Protein AF-A0A954F1C3-F1 (afdb_monomer_lite)

Sequence (69 aa):
MILVEMTDGRCRSCGGQLQIVGADDVSLDVECLNEKCADGYTVETDSFADGGIHYWRLIMAELENGAEE

Secondary structure (DSSP, 8-state):
-EEPPTTT---TTTS--EEEEEE-SSEEEEEES-TTT--EEEEETTSSTTTTSHHHHHHHHHHHHTT--

pLDDT: mean 89.44, std 11.3, range [39.66, 97.69]

Structure (mmCIF, N/CA/C/O backbone):
data_AF-A0A954F1C3-F1
#
_entry.id   AF-A0A954F1C3-F1
#
loop_
_atom_site.group_PDB
_atom_site.id
_atom_site.type_symbol
_atom_site.label_atom_id
_atom_site.label_alt_id
_atom_site.label_comp_id
_atom_site.label_asym_id
_atom_site.label_entity_id
_atom_site.label_seq_id
_atom_site.pdbx_PDB_ins_code
_atom_site.Cartn_x
_atom_site.Cartn_y
_atom_site.Cartn_z
_atom_site.occupancy
_atom_site.B_iso_or_equiv
_atom_site.auth_seq_id
_atom_site.auth_comp_id
_atom_site.auth_asym_id
_atom_site.auth_atom_id
_atom_site.pdbx_PDB_model_num
ATOM 1 N N . MET A 1 1 ? -0.757 8.287 -6.294 1.00 77.25 1 MET A N 1
ATOM 2 C CA . MET A 1 1 ? -1.334 7.647 -5.086 1.00 77.25 1 MET A CA 1
ATOM 3 C C . MET A 1 1 ? -2.217 6.502 -5.540 1.00 77.25 1 MET A C 1
ATOM 5 O O . MET A 1 1 ? -3.215 6.755 -6.210 1.00 77.25 1 MET A O 1
ATOM 9 N N . ILE A 1 2 ? -1.864 5.265 -5.187 1.00 92.88 2 ILE A N 1
ATOM 10 C CA . ILE A 1 2 ? -2.505 4.051 -5.715 1.00 92.88 2 ILE A CA 1
ATOM 11 C C . ILE A 1 2 ? -3.192 3.299 -4.575 1.00 92.88 2 ILE A C 1
ATOM 13 O O . ILE A 1 2 ? -2.553 2.929 -3.594 1.00 92.88 2 ILE A O 1
ATOM 17 N N . LEU A 1 3 ? -4.504 3.089 -4.691 1.00 95.31 3 LEU A N 1
ATOM 18 C CA . LEU A 1 3 ? -5.294 2.345 -3.709 1.00 95.31 3 LEU A CA 1
ATOM 19 C C . LEU A 1 3 ? -5.383 0.876 -4.111 1.00 95.31 3 LEU A C 1
ATOM 21 O O . LEU A 1 3 ? -5.623 0.573 -5.276 1.00 95.31 3 LEU A O 1
ATOM 25 N N . VAL A 1 4 ? -5.229 -0.020 -3.138 1.00 94.00 4 VAL A N 1
ATOM 26 C CA . VAL A 1 4 ? -5.439 -1.457 -3.350 1.00 94.00 4 VAL A CA 1
ATOM 27 C C . VAL A 1 4 ? -6.933 -1.751 -3.293 1.00 94.00 4 VAL A C 1
ATOM 29 O O . VAL A 1 4 ? -7.586 -1.421 -2.304 1.00 94.00 4 VAL A O 1
ATOM 32 N N . GLU A 1 5 ? -7.498 -2.383 -4.313 1.00 94.62 5 GLU A N 1
ATOM 33 C CA . GLU A 1 5 ? -8.903 -2.783 -4.276 1.00 94.62 5 GLU A CA 1
ATOM 34 C C . GLU A 1 5 ? -9.164 -3.714 -3.087 1.00 94.62 5 GLU A C 1
ATOM 36 O O . GLU A 1 5 ? -8.424 -4.664 -2.826 1.00 94.62 5 GLU A O 1
ATOM 41 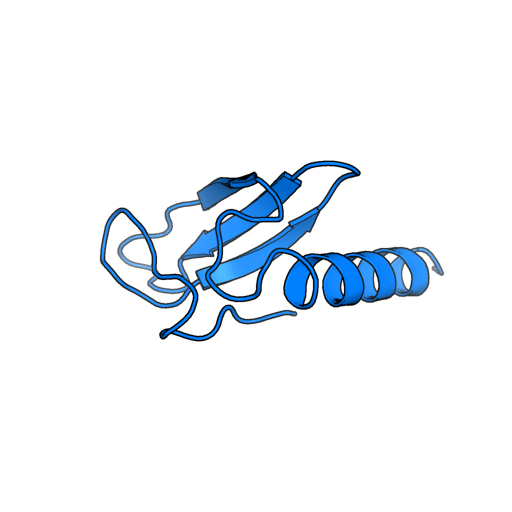N N . MET A 1 6 ? -10.260 -3.476 -2.362 1.00 94.00 6 MET A N 1
ATOM 42 C CA . MET A 1 6 ? -10.591 -4.233 -1.143 1.00 94.00 6 MET A CA 1
ATOM 43 C C . MET A 1 6 ? -10.870 -5.723 -1.404 1.00 94.00 6 MET A C 1
ATOM 45 O O . MET A 1 6 ? -11.018 -6.501 -0.453 1.00 94.00 6 MET A O 1
ATOM 49 N N . THR A 1 7 ? -11.029 -6.116 -2.668 1.00 94.12 7 THR A N 1
ATOM 50 C CA . THR A 1 7 ? -11.118 -7.512 -3.117 1.00 94.12 7 THR A CA 1
ATOM 51 C C . THR A 1 7 ? -9.754 -8.155 -3.321 1.00 94.12 7 THR A C 1
ATOM 53 O O . THR A 1 7 ? -9.646 -9.368 -3.164 1.00 94.12 7 THR A O 1
ATOM 56 N N . ASP A 1 8 ? -8.733 -7.355 -3.618 1.00 93.56 8 ASP A N 1
ATOM 57 C CA . ASP A 1 8 ? -7.399 -7.825 -3.978 1.00 93.56 8 ASP A CA 1
ATOM 58 C C . ASP A 1 8 ? -6.488 -7.890 -2.758 1.00 93.56 8 ASP A C 1
ATOM 60 O O . ASP A 1 8 ? -5.656 -8.790 -2.645 1.00 93.56 8 ASP A O 1
ATOM 64 N N . GLY A 1 9 ? -6.669 -6.951 -1.825 1.00 92.88 9 GLY A N 1
ATOM 65 C CA . GLY A 1 9 ? -5.877 -6.859 -0.611 1.00 92.88 9 GLY A CA 1
ATOM 66 C C . GLY A 1 9 ? -6.541 -6.018 0.468 1.00 92.88 9 GLY A C 1
ATOM 67 O O . GLY A 1 9 ? -7.301 -5.089 0.205 1.00 92.88 9 GLY A O 1
ATOM 68 N N . ARG A 1 10 ? -6.244 -6.353 1.723 1.00 95.88 10 ARG A N 1
ATOM 69 C CA . ARG A 1 10 ? -6.680 -5.600 2.904 1.00 95.88 10 ARG A CA 1
ATOM 70 C C . ARG A 1 10 ? -5.562 -5.559 3.923 1.00 95.88 10 ARG A C 1
ATOM 72 O O . ARG A 1 10 ? -4.722 -6.457 3.963 1.00 95.88 10 ARG A O 1
ATOM 79 N N . CYS A 1 11 ? -5.588 -4.548 4.785 1.00 97.12 11 CYS A N 1
ATOM 80 C CA . CYS A 1 11 ? -4.644 -4.453 5.885 1.00 97.12 11 CYS A CA 1
ATOM 81 C C . CYS A 1 11 ? -4.683 -5.732 6.726 1.00 97.12 11 CYS A C 1
ATOM 83 O O . CYS A 1 11 ? -5.737 -6.107 7.241 1.00 97.12 11 CYS A O 1
ATOM 85 N N . ARG A 1 12 ? -3.529 -6.376 6.910 1.00 95.75 12 ARG A N 1
ATOM 86 C CA . ARG A 1 12 ? -3.424 -7.612 7.702 1.00 95.75 12 ARG A CA 1
ATOM 87 C C . ARG A 1 12 ? -3.797 -7.419 9.176 1.00 95.75 12 ARG A C 1
ATOM 89 O O . ARG A 1 12 ? -4.223 -8.366 9.827 1.00 95.75 12 ARG A O 1
ATOM 96 N N . SER A 1 13 ? -3.658 -6.194 9.684 1.00 96.81 13 SER A N 1
ATOM 97 C CA . SER A 1 13 ? -3.838 -5.864 11.100 1.00 96.81 13 SER A CA 1
ATOM 98 C C . SER A 1 13 ? -5.278 -5.482 11.450 1.00 96.81 13 SER A C 1
ATOM 100 O O . SER A 1 13 ? -5.766 -5.851 12.515 1.00 96.81 13 SER A O 1
ATOM 102 N N . CYS A 1 14 ? -5.988 -4.772 10.565 1.00 97.00 14 CYS A N 1
ATOM 103 C CA . CYS A 1 14 ? -7.357 -4.307 10.840 1.00 97.00 14 CYS A CA 1
ATOM 104 C C . CYS A 1 14 ? -8.386 -4.608 9.739 1.00 97.00 14 CYS A C 1
ATOM 106 O O . CYS A 1 14 ? -9.558 -4.267 9.893 1.00 97.00 14 CYS A O 1
ATOM 108 N N . GLY A 1 15 ? -7.973 -5.205 8.619 1.00 96.69 15 GLY A N 1
ATOM 109 C CA . GLY A 1 15 ? -8.830 -5.440 7.454 1.00 96.69 15 GLY A CA 1
ATOM 110 C C . GLY A 1 15 ? -9.220 -4.173 6.684 1.00 96.69 15 GLY A C 1
ATOM 111 O O . GLY A 1 15 ? -10.104 -4.242 5.833 1.00 96.69 15 GLY A O 1
ATOM 112 N N . GLY A 1 16 ? -8.611 -3.026 7.001 1.00 96.62 16 GLY A N 1
ATOM 113 C CA . GLY A 1 16 ? -8.881 -1.732 6.375 1.00 96.62 16 GLY A CA 1
ATOM 114 C C . GLY A 1 16 ? -8.221 -1.537 5.009 1.00 96.62 16 GLY A C 1
ATOM 115 O O . GLY A 1 16 ? -7.435 -2.367 4.550 1.00 96.62 16 GLY A O 1
ATOM 116 N N . GLN A 1 17 ? -8.542 -0.399 4.393 1.00 97.44 17 GLN A N 1
ATOM 117 C CA . GLN A 1 17 ? -8.020 0.043 3.101 1.00 97.44 17 GLN A CA 1
ATOM 118 C C . GLN A 1 17 ? -6.496 0.217 3.142 1.00 97.44 17 GLN A C 1
ATOM 120 O O . GLN A 1 17 ? -5.964 0.815 4.084 1.00 97.44 17 GLN A O 1
ATOM 125 N N . LEU A 1 18 ? -5.820 -0.286 2.109 1.00 97.12 18 LEU A N 1
ATOM 126 C CA . LEU A 1 18 ? -4.389 -0.090 1.881 1.00 97.12 18 LEU A CA 1
ATOM 127 C C . LEU A 1 18 ? -4.155 0.914 0.749 1.00 97.12 18 LEU A C 1
ATOM 129 O O . LEU A 1 18 ? -4.934 0.978 -0.208 1.00 97.12 18 LEU A O 1
ATOM 133 N N . GLN A 1 19 ? -3.063 1.660 0.862 1.00 96.06 19 GLN A N 1
ATOM 134 C CA . GLN A 1 19 ? -2.470 2.444 -0.216 1.00 96.06 19 GLN A CA 1
ATOM 135 C C . GLN A 1 19 ? -1.058 1.933 -0.502 1.00 96.06 19 GLN A C 1
ATOM 137 O O . GLN A 1 19 ? -0.364 1.521 0.425 1.00 96.06 19 GLN A O 1
ATOM 142 N N . ILE A 1 20 ? -0.640 1.976 -1.764 1.00 95.38 20 ILE A N 1
ATOM 143 C CA . ILE A 1 20 ? 0.747 1.736 -2.162 1.00 95.38 20 ILE A CA 1
ATOM 144 C C . ILE A 1 20 ? 1.482 3.072 -2.108 1.00 95.38 20 ILE A C 1
ATOM 146 O O . ILE A 1 20 ? 1.033 4.053 -2.709 1.00 95.38 20 ILE A O 1
ATOM 150 N N . VAL A 1 21 ? 2.593 3.095 -1.377 1.00 95.19 21 VAL A N 1
ATOM 151 C CA . VAL A 1 21 ? 3.421 4.290 -1.152 1.00 95.19 21 VAL A CA 1
ATOM 152 C C . VAL A 1 21 ? 4.805 4.189 -1.786 1.00 95.19 21 VAL A C 1
ATOM 154 O O . VAL A 1 21 ? 5.475 5.205 -1.942 1.00 95.19 21 VAL A O 1
ATOM 157 N N . GLY A 1 22 ? 5.222 2.986 -2.179 1.00 93.00 22 GLY A N 1
ATOM 158 C CA . GLY A 1 22 ? 6.521 2.730 -2.786 1.00 93.00 22 GLY A CA 1
ATOM 159 C C . GLY A 1 22 ? 6.579 1.362 -3.454 1.00 93.00 22 GLY A C 1
ATOM 160 O O . GLY A 1 22 ? 5.682 0.531 -3.284 1.00 93.00 22 GLY A O 1
ATOM 161 N N . ALA A 1 23 ? 7.624 1.154 -4.245 1.00 93.44 23 ALA A N 1
ATOM 162 C CA . ALA A 1 23 ? 7.946 -0.127 -4.853 1.00 93.44 23 ALA A CA 1
ATOM 163 C C . ALA A 1 23 ? 9.429 -0.202 -5.209 1.00 93.44 23 ALA A C 1
ATOM 165 O O . ALA A 1 23 ? 10.072 0.824 -5.449 1.00 93.44 23 ALA A O 1
ATOM 166 N N . ASP A 1 24 ? 9.927 -1.428 -5.310 1.00 90.50 24 ASP A N 1
ATOM 167 C CA . ASP A 1 24 ? 11.205 -1.752 -5.936 1.00 90.50 24 ASP A CA 1
ATOM 168 C C . ASP A 1 24 ? 11.013 -2.816 -7.032 1.00 90.50 24 ASP A C 1
ATOM 170 O O . ASP A 1 24 ? 9.911 -3.011 -7.550 1.00 90.50 24 ASP A O 1
ATOM 174 N N . ASP A 1 25 ? 12.090 -3.475 -7.454 1.00 87.75 25 ASP A N 1
ATOM 175 C CA . ASP A 1 25 ? 12.061 -4.469 -8.524 1.00 87.75 25 ASP A CA 1
ATOM 176 C C . ASP A 1 25 ? 11.306 -5.759 -8.163 1.00 87.75 25 ASP A C 1
ATOM 178 O O . ASP A 1 25 ? 10.934 -6.508 -9.070 1.00 87.75 25 ASP A O 1
ATOM 182 N N . VAL A 1 26 ? 11.048 -6.018 -6.876 1.00 90.81 26 VAL A N 1
ATOM 183 C CA . VAL A 1 26 ? 10.448 -7.277 -6.398 1.00 90.81 26 VAL A CA 1
ATOM 184 C C . VAL A 1 26 ? 9.324 -7.098 -5.372 1.00 90.81 26 VAL A C 1
ATOM 186 O O . VAL A 1 26 ? 8.605 -8.059 -5.082 1.00 90.81 26 VAL A O 1
ATOM 189 N N . SER A 1 27 ? 9.121 -5.893 -4.844 1.00 94.06 27 SER A N 1
ATOM 190 C CA . SER A 1 27 ? 8.222 -5.627 -3.725 1.00 94.06 27 SER A CA 1
ATOM 191 C C . SER A 1 27 ? 7.448 -4.309 -3.837 1.00 94.06 27 SER A C 1
ATOM 193 O O . SER A 1 27 ? 7.727 -3.444 -4.670 1.00 94.06 27 SER A O 1
ATOM 195 N N . LEU A 1 28 ? 6.414 -4.198 -3.001 1.00 94.75 28 LEU A N 1
ATOM 196 C CA . LEU A 1 28 ? 5.538 -3.041 -2.849 1.00 94.75 28 LEU A CA 1
ATOM 197 C C . LEU A 1 28 ? 5.494 -2.633 -1.376 1.00 94.75 28 LEU A C 1
ATOM 199 O O . LEU A 1 28 ? 5.256 -3.474 -0.506 1.00 94.75 28 LEU A O 1
ATOM 203 N N . ASP A 1 29 ? 5.632 -1.341 -1.103 1.00 96.12 29 ASP A N 1
ATOM 204 C CA . ASP A 1 29 ? 5.413 -0.775 0.224 1.00 96.12 29 ASP A CA 1
ATOM 205 C C . ASP A 1 29 ? 3.974 -0.283 0.341 1.00 96.12 29 ASP A C 1
ATOM 207 O O . ASP A 1 29 ? 3.504 0.522 -0.473 1.00 96.12 29 ASP A O 1
ATOM 211 N N . VAL A 1 30 ? 3.269 -0.759 1.369 1.00 96.62 30 VAL A N 1
ATOM 212 C CA . VAL A 1 30 ? 1.877 -0.386 1.619 1.00 96.62 30 VAL A CA 1
ATOM 213 C C . VAL A 1 30 ? 1.661 0.189 3.005 1.00 96.62 30 VAL A C 1
ATOM 215 O O . VAL A 1 30 ? 2.285 -0.226 3.979 1.00 96.62 30 VAL A O 1
ATOM 218 N N . GLU A 1 31 ? 0.698 1.100 3.097 1.00 97.56 31 GLU A N 1
ATOM 219 C CA . GLU A 1 31 ? 0.242 1.701 4.347 1.00 97.56 31 GLU A CA 1
ATOM 220 C C . GLU A 1 31 ? -1.271 1.556 4.501 1.00 97.56 31 GLU A C 1
ATOM 222 O O . GLU A 1 31 ? -2.041 1.675 3.544 1.00 97.56 31 GLU A O 1
ATOM 227 N N . CYS A 1 32 ? -1.724 1.316 5.730 1.00 97.69 32 CYS A N 1
ATOM 228 C CA . CYS A 1 32 ? -3.141 1.313 6.046 1.00 97.69 32 CYS A CA 1
ATOM 229 C C . CYS A 1 32 ? -3.662 2.734 6.272 1.00 97.69 32 CYS A C 1
ATOM 231 O O . CYS A 1 32 ? -3.229 3.427 7.189 1.00 97.69 32 CYS A O 1
ATOM 233 N N . LEU A 1 33 ? -4.696 3.112 5.517 1.00 96.31 33 LEU A N 1
ATOM 234 C CA . LEU A 1 33 ? -5.351 4.422 5.627 1.00 96.31 33 LEU A CA 1
ATOM 235 C C . LEU A 1 33 ? -6.176 4.611 6.906 1.00 96.31 33 LEU A C 1
ATOM 237 O O . LEU A 1 33 ? -6.652 5.707 7.193 1.00 96.31 33 LEU A O 1
ATOM 241 N N . ASN A 1 34 ? -6.397 3.547 7.676 1.00 96.12 34 ASN A N 1
ATOM 242 C CA . ASN A 1 34 ? -7.042 3.671 8.972 1.00 96.12 34 ASN A CA 1
ATOM 243 C C . ASN A 1 34 ? -6.042 4.250 9.979 1.00 96.12 34 ASN A C 1
ATOM 245 O O . ASN A 1 34 ? -5.202 3.511 10.485 1.00 96.12 34 ASN A O 1
ATOM 249 N N . GLU A 1 35 ? -6.184 5.530 10.329 1.00 93.44 35 GLU A N 1
ATOM 250 C CA . GLU A 1 35 ? -5.301 6.246 11.269 1.00 93.44 35 GLU A CA 1
ATOM 251 C C . GLU A 1 35 ? -5.177 5.574 12.648 1.00 93.44 35 GLU A C 1
ATOM 253 O O . GLU A 1 35 ? -4.178 5.747 13.339 1.00 93.44 35 GLU A O 1
ATOM 258 N N . LYS A 1 36 ? -6.174 4.780 13.069 1.00 95.88 36 LYS A N 1
ATOM 259 C CA . LYS A 1 36 ? -6.094 4.010 14.325 1.00 95.88 36 LYS A CA 1
ATOM 260 C C . LYS A 1 36 ? -5.220 2.762 14.207 1.00 95.88 36 LYS A C 1
ATOM 262 O O . LYS A 1 36 ? -4.783 2.241 15.228 1.00 95.88 36 LYS A O 1
ATOM 267 N N . CYS A 1 37 ? -5.047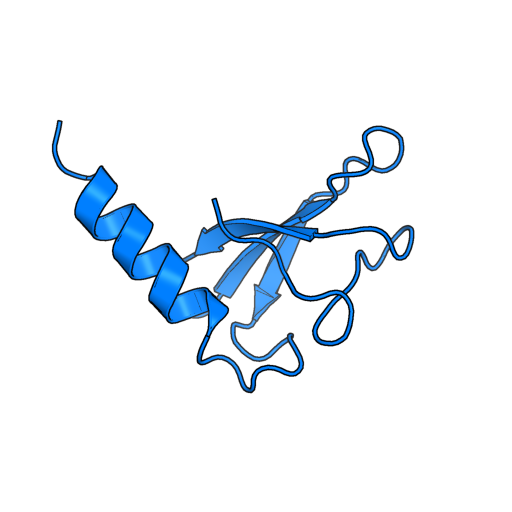 2.249 12.991 1.00 96.81 37 CYS A N 1
ATOM 268 C CA . CYS A 1 37 ? -4.160 1.133 12.691 1.00 96.81 37 CYS A CA 1
ATOM 269 C C . CYS A 1 37 ? -2.765 1.649 12.337 1.00 96.81 37 CYS A C 1
ATOM 271 O O . CYS A 1 37 ? -1.804 1.196 12.94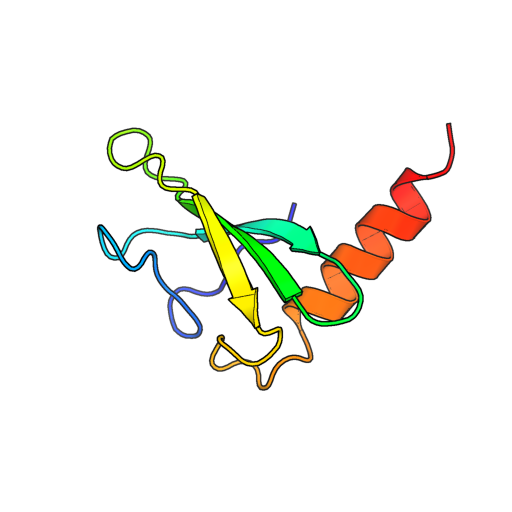6 1.00 96.81 37 CYS A O 1
ATOM 273 N N . ALA A 1 38 ? -2.684 2.573 11.369 1.00 92.94 38 ALA A N 1
ATOM 274 C CA . ALA A 1 38 ? -1.459 3.198 10.859 1.00 92.94 38 ALA A CA 1
ATOM 275 C C . ALA A 1 38 ? -0.312 2.202 10.586 1.0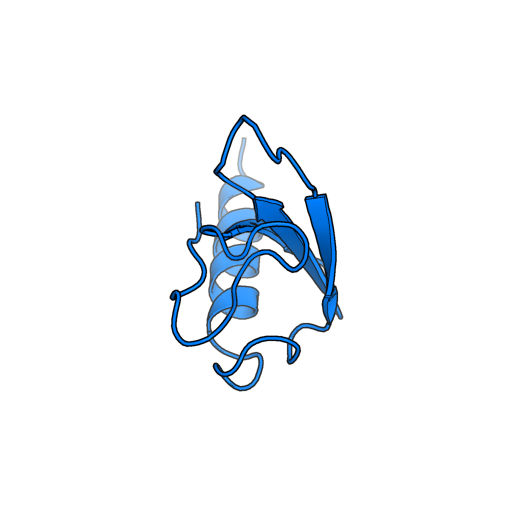0 92.94 38 ALA A C 1
ATOM 277 O O . ALA A 1 38 ? 0.860 2.532 10.733 1.00 92.94 38 ALA A O 1
ATOM 278 N N . ASP A 1 39 ? -0.659 0.960 10.235 1.00 96.56 39 ASP A N 1
ATOM 279 C CA . ASP A 1 39 ? 0.310 -0.104 9.987 1.00 96.56 39 ASP A CA 1
ATOM 280 C C . ASP A 1 39 ? 0.859 0.029 8.566 1.00 96.56 39 ASP A C 1
ATOM 282 O O . ASP A 1 39 ? 0.095 0.303 7.635 1.00 96.56 39 ASP A O 1
ATOM 286 N N . GLY A 1 40 ? 2.161 -0.185 8.414 1.00 96.62 40 GLY A N 1
ATOM 287 C CA . GLY A 1 40 ? 2.875 -0.096 7.146 1.00 96.62 40 GLY A CA 1
ATOM 288 C C . GLY A 1 40 ? 3.834 -1.268 6.997 1.00 96.62 40 GLY A C 1
ATOM 289 O O . GLY A 1 40 ? 4.484 -1.674 7.964 1.00 96.62 40 GLY A O 1
ATOM 290 N N . TYR A 1 41 ? 3.874 -1.871 5.813 1.00 97.12 41 TYR A N 1
ATOM 291 C CA . TYR A 1 41 ? 4.691 -3.054 5.566 1.00 97.12 41 TYR A CA 1
ATOM 292 C C . TYR A 1 41 ? 4.956 -3.282 4.081 1.00 97.12 41 TYR A C 1
ATOM 294 O O . TYR A 1 41 ? 4.189 -2.860 3.221 1.00 97.12 41 TYR A O 1
ATOM 302 N N . THR A 1 42 ? 6.027 -4.020 3.811 1.00 96.69 42 THR A N 1
ATOM 303 C CA . THR A 1 42 ? 6.412 -4.461 2.472 1.00 96.69 42 THR A CA 1
ATOM 304 C C . THR A 1 42 ? 5.756 -5.804 2.144 1.00 96.69 42 THR A C 1
ATOM 306 O O . THR A 1 42 ? 5.656 -6.686 3.008 1.00 96.69 42 THR A O 1
ATOM 309 N N . VAL A 1 43 ? 5.303 -5.961 0.904 1.00 94.50 43 VAL A N 1
ATOM 310 C CA . VAL A 1 43 ? 4.731 -7.198 0.355 1.00 94.50 43 VAL A CA 1
ATOM 311 C C . VAL A 1 43 ? 5.377 -7.540 -0.985 1.00 94.50 43 VAL A C 1
ATOM 313 O O . VAL A 1 43 ? 5.888 -6.656 -1.669 1.00 94.50 43 VAL A O 1
ATOM 316 N N . GLU A 1 44 ? 5.354 -8.814 -1.373 1.00 93.44 44 GLU A N 1
ATOM 317 C CA . GLU A 1 44 ? 5.761 -9.214 -2.725 1.00 93.44 44 GLU A CA 1
ATOM 318 C C . GLU A 1 44 ? 4.784 -8.629 -3.754 1.00 93.44 44 GLU A C 1
ATOM 320 O O . GLU A 1 44 ? 3.606 -8.410 -3.454 1.00 93.44 44 GLU A O 1
ATOM 325 N N . THR A 1 45 ? 5.256 -8.371 -4.975 1.00 90.31 45 THR A N 1
ATOM 326 C C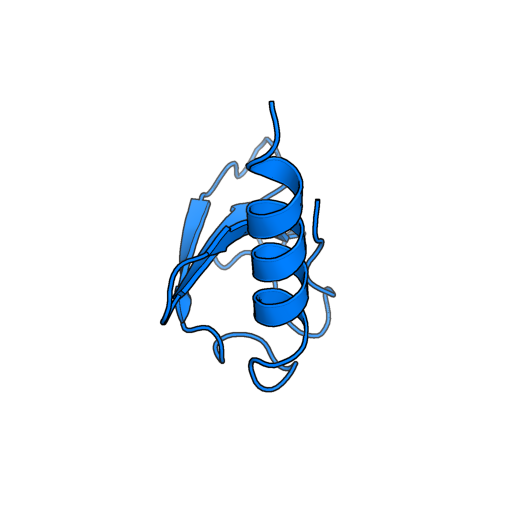A . THR A 1 45 ? 4.418 -7.770 -6.031 1.00 90.31 45 THR A CA 1
ATOM 327 C C . THR A 1 45 ? 3.155 -8.575 -6.335 1.00 90.31 45 THR A C 1
ATOM 329 O O . THR A 1 45 ? 2.130 -7.979 -6.644 1.00 90.31 45 THR A O 1
ATOM 332 N N . ASP A 1 46 ? 3.193 -9.898 -6.182 1.00 89.38 46 ASP A N 1
ATOM 333 C CA . ASP A 1 46 ? 2.087 -10.837 -6.398 1.00 89.38 46 ASP A CA 1
ATOM 334 C C . ASP A 1 46 ? 1.274 -11.158 -5.127 1.00 89.38 46 ASP A C 1
ATOM 336 O O . ASP A 1 46 ? 0.400 -12.026 -5.147 1.00 89.38 46 ASP A O 1
ATOM 340 N N . SER A 1 47 ? 1.513 -10.445 -4.020 1.00 91.44 47 SER A N 1
ATOM 341 C CA . SER A 1 47 ? 0.773 -10.640 -2.762 1.00 91.44 47 SER A CA 1
ATOM 342 C C . SER A 1 47 ? -0.695 -10.203 -2.833 1.00 91.44 47 SER A C 1
ATOM 344 O O . SER A 1 47 ? -1.479 -10.541 -1.941 1.00 91.44 47 SER A O 1
ATOM 346 N N . PHE A 1 48 ? -1.081 -9.449 -3.864 1.00 89.12 48 PHE A N 1
ATOM 347 C CA . PHE A 1 48 ? -2.461 -9.041 -4.112 1.00 89.12 48 PHE A CA 1
ATOM 348 C C . PHE A 1 48 ? -3.117 -9.935 -5.167 1.00 89.12 48 PHE A C 1
ATOM 350 O O . PHE A 1 48 ? -2.465 -10.467 -6.064 1.00 89.12 48 PHE A O 1
ATOM 357 N N . ALA A 1 49 ? -4.442 -10.090 -5.093 1.00 83.50 49 ALA A N 1
ATOM 358 C CA . ALA A 1 49 ? -5.190 -10.918 -6.045 1.00 83.50 49 ALA A CA 1
ATOM 359 C C . ALA A 1 49 ? -5.315 -10.302 -7.462 1.00 83.50 49 ALA A C 1
ATOM 361 O O . ALA A 1 49 ? -6.190 -10.702 -8.229 1.00 83.50 49 ALA A O 1
ATOM 362 N N . ASP A 1 50 ? -4.437 -9.360 -7.823 1.00 79.44 50 ASP A N 1
ATOM 363 C CA . ASP A 1 50 ? -4.310 -8.767 -9.159 1.00 79.44 50 ASP A CA 1
ATOM 364 C C . ASP A 1 50 ? -3.304 -9.523 -10.052 1.00 79.44 50 ASP A C 1
ATOM 366 O O . ASP A 1 50 ? -3.130 -9.185 -11.226 1.00 79.44 50 ASP A O 1
ATOM 370 N N . GLY A 1 51 ? -2.629 -10.538 -9.500 1.00 75.19 51 GLY A N 1
ATOM 371 C CA . GLY A 1 51 ? -1.591 -11.302 -10.191 1.00 75.19 51 GLY A CA 1
ATOM 372 C C . GLY A 1 51 ? -0.269 -10.547 -10.353 1.00 75.19 51 GLY A C 1
ATOM 373 O O . GLY A 1 51 ? 0.522 -10.917 -11.220 1.00 75.19 51 GLY A O 1
ATOM 374 N N . GLY A 1 52 ? -0.043 -9.489 -9.566 1.00 71.81 52 GLY A N 1
ATOM 375 C CA . GLY A 1 52 ? 1.200 -8.715 -9.521 1.00 71.81 52 GLY A CA 1
ATOM 376 C C . GLY A 1 52 ? 1.465 -7.823 -10.729 1.00 71.81 52 GLY A C 1
ATOM 377 O O . GLY A 1 52 ? 2.612 -7.505 -11.040 1.00 71.81 52 GLY A O 1
ATOM 378 N N . ILE A 1 53 ? 0.415 -7.423 -11.450 1.00 77.62 53 ILE A N 1
ATOM 379 C CA . ILE A 1 53 ? 0.547 -6.681 -12.713 1.00 77.62 53 ILE A CA 1
ATOM 380 C C . ILE A 1 53 ? 0.005 -5.259 -12.599 1.00 77.62 53 ILE A C 1
ATOM 382 O O . ILE A 1 53 ? 0.513 -4.365 -13.281 1.00 77.62 53 ILE A O 1
ATOM 386 N N . HIS A 1 54 ? -1.028 -5.029 -11.792 1.00 87.56 54 HIS A N 1
ATOM 387 C CA . HIS A 1 54 ? -1.732 -3.756 -11.791 1.00 87.56 54 HIS A CA 1
ATOM 388 C C . HIS A 1 54 ? -0.984 -2.728 -10.949 1.00 87.56 54 HIS A C 1
ATOM 390 O O . HIS A 1 54 ? -0.578 -1.683 -11.460 1.00 87.56 54 HIS A O 1
ATOM 396 N N . TYR A 1 55 ? -0.742 -3.043 -9.678 1.00 91.31 55 TYR A N 1
ATOM 397 C CA . TYR A 1 55 ? -0.246 -2.045 -8.735 1.00 91.31 55 TYR A CA 1
ATOM 398 C C . TYR A 1 55 ? 1.223 -1.682 -8.961 1.00 91.31 55 TYR A C 1
ATOM 400 O O . TYR A 1 55 ? 1.545 -0.497 -9.021 1.00 91.31 55 TYR A O 1
ATOM 408 N N . TRP A 1 56 ? 2.094 -2.676 -9.177 1.00 90.50 56 TRP A N 1
ATOM 409 C CA . TRP A 1 56 ? 3.523 -2.453 -9.434 1.00 90.50 56 TRP A CA 1
ATOM 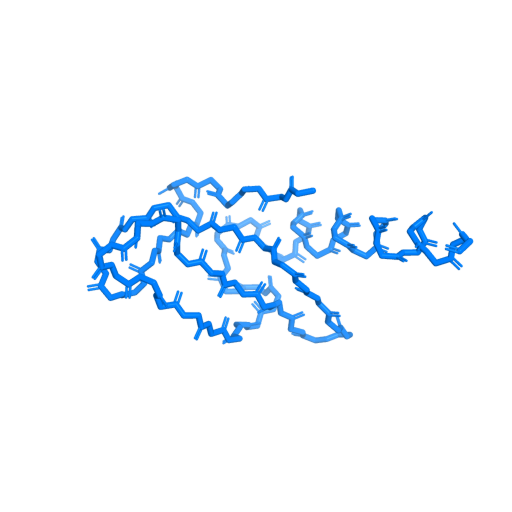410 C C . TRP A 1 56 ? 3.762 -1.574 -10.670 1.00 90.50 56 TRP A C 1
ATOM 412 O O . TRP A 1 56 ? 4.532 -0.619 -10.626 1.00 90.50 56 TRP A O 1
ATOM 422 N N . ARG A 1 57 ? 3.048 -1.831 -11.774 1.00 89.06 57 ARG A N 1
ATOM 423 C CA . ARG A 1 57 ? 3.206 -1.032 -13.001 1.00 89.06 57 ARG A CA 1
ATOM 424 C C . ARG A 1 57 ? 2.787 0.418 -12.811 1.00 89.06 57 ARG A C 1
ATOM 426 O O . ARG A 1 57 ? 3.439 1.308 -13.349 1.00 89.06 57 ARG A O 1
ATOM 433 N N . LEU A 1 58 ? 1.697 0.649 -12.082 1.00 90.56 58 LEU A N 1
ATOM 434 C CA . LEU A 1 58 ? 1.205 1.997 -11.827 1.00 90.56 58 LEU A CA 1
ATOM 435 C C . LEU A 1 58 ? 2.183 2.780 -10.948 1.00 90.56 58 LEU A C 1
ATOM 437 O O . LEU A 1 58 ? 2.515 3.910 -11.291 1.00 90.56 58 LEU A O 1
ATOM 441 N N . ILE A 1 59 ? 2.678 2.183 -9.858 1.00 90.50 59 ILE A N 1
ATOM 442 C CA . ILE A 1 59 ? 3.562 2.896 -8.927 1.00 90.50 59 ILE A CA 1
ATOM 443 C C . ILE A 1 59 ? 4.938 3.143 -9.543 1.00 90.50 59 ILE A C 1
ATOM 445 O O . ILE A 1 59 ? 5.471 4.233 -9.386 1.00 90.50 59 ILE A O 1
ATOM 449 N N . MET A 1 60 ? 5.475 2.206 -10.329 1.00 89.69 60 MET A N 1
ATOM 450 C CA . MET A 1 60 ? 6.725 2.429 -11.061 1.00 89.69 60 MET A CA 1
ATOM 451 C C . MET A 1 60 ? 6.590 3.563 -12.081 1.00 89.69 60 MET A C 1
ATOM 453 O O . MET A 1 60 ? 7.497 4.379 -12.202 1.00 89.69 60 MET A O 1
ATOM 457 N N . ALA A 1 61 ? 5.444 3.672 -12.762 1.00 89.69 61 ALA A N 1
ATOM 458 C CA . ALA A 1 61 ? 5.176 4.812 -13.632 1.00 89.69 61 ALA A CA 1
ATOM 459 C C . ALA A 1 61 ? 5.059 6.125 -12.837 1.00 89.69 61 ALA A C 1
ATOM 461 O O . ALA A 1 61 ? 5.579 7.143 -13.281 1.00 89.69 61 ALA A O 1
ATOM 462 N N . GLU A 1 62 ? 4.407 6.136 -11.669 1.00 88.81 62 GLU A N 1
ATOM 463 C CA . GLU A 1 62 ? 4.355 7.332 -10.813 1.00 88.81 62 GLU A CA 1
ATOM 464 C C . GLU A 1 62 ? 5.750 7.746 -10.317 1.00 88.81 62 GLU A C 1
ATOM 466 O O . GLU A 1 62 ? 6.072 8.930 -10.352 1.00 88.81 62 GLU A O 1
ATOM 471 N N . LEU A 1 63 ? 6.588 6.792 -9.903 1.00 85.50 63 LEU A N 1
ATOM 472 C CA . LEU A 1 63 ? 7.948 7.047 -9.418 1.00 85.50 63 LEU A CA 1
ATOM 473 C C . LEU A 1 63 ? 8.887 7.516 -10.537 1.00 85.50 63 LEU A C 1
ATOM 475 O O . LEU A 1 63 ? 9.690 8.416 -10.312 1.00 85.50 63 LEU A O 1
ATOM 479 N N . GLU A 1 64 ? 8.767 6.953 -11.741 1.00 84.75 64 GLU A N 1
ATOM 480 C CA . GLU A 1 64 ? 9.554 7.374 -12.908 1.00 84.75 64 GLU A CA 1
ATOM 481 C C . GLU A 1 64 ? 9.153 8.780 -13.383 1.00 84.75 64 GLU A C 1
ATOM 483 O O . GLU A 1 64 ? 10.023 9.600 -13.660 1.00 84.75 64 GLU A O 1
ATOM 488 N N . ASN A 1 65 ? 7.852 9.097 -13.400 1.00 76.94 65 ASN A N 1
ATOM 489 C CA . ASN A 1 65 ? 7.356 10.429 -13.776 1.00 76.94 65 ASN A CA 1
ATOM 490 C C . ASN A 1 65 ? 7.509 11.479 -12.656 1.00 76.94 65 ASN A C 1
ATOM 492 O O . ASN A 1 65 ? 7.490 12.673 -12.932 1.00 76.94 65 ASN A O 1
ATOM 496 N N . GLY A 1 66 ? 7.625 11.055 -11.395 1.00 61.03 66 GLY A N 1
ATOM 497 C CA . GLY A 1 66 ? 7.874 11.923 -10.239 1.00 61.03 66 GLY A CA 1
ATOM 498 C C . GLY A 1 66 ? 9.358 12.181 -9.962 1.00 61.03 66 GLY A C 1
ATOM 499 O O . GLY A 1 66 ? 9.675 12.945 -9.056 1.00 61.03 66 GLY A O 1
ATOM 500 N N . ALA A 1 67 ? 10.262 11.550 -10.720 1.00 55.25 67 ALA A N 1
ATOM 501 C CA . ALA A 1 67 ? 11.705 11.781 -10.660 1.00 55.25 67 ALA A CA 1
ATOM 502 C C . ALA A 1 67 ? 12.170 12.973 -11.525 1.00 55.25 67 ALA A C 1
ATOM 504 O O . ALA A 1 67 ? 13.373 13.228 -11.621 1.00 55.25 67 ALA A O 1
ATOM 505 N N . GLU A 1 68 ? 11.240 13.713 -12.137 1.00 48.66 68 GLU A N 1
ATOM 506 C CA . GLU A 1 68 ? 11.508 15.011 -12.752 1.00 48.66 68 GLU A CA 1
ATOM 507 C C . GLU A 1 68 ? 11.067 16.145 -11.800 1.00 48.66 68 GLU A C 1
ATOM 509 O O . GLU A 1 68 ? 9.874 16.354 -11.589 1.00 48.66 68 GLU A O 1
ATOM 514 N N . GLU A 1 69 ? 12.084 16.866 -11.295 1.00 39.66 69 GLU A N 1
ATOM 515 C CA . GLU A 1 69 ? 12.122 18.119 -10.492 1.00 39.66 69 GLU A CA 1
ATOM 516 C C . GLU A 1 69 ? 12.364 18.018 -8.970 1.00 39.66 69 GLU A C 1
ATOM 518 O O . GLU A 1 69 ? 11.422 17.812 -8.174 1.00 39.66 69 GLU A O 1
#

Foldseek 3Di:
DAWAPLQFDADPQPSATKDFDDDDPFWTWIFGPPPVCRDIDIDGLCSTPPNSDPPRVVRVVVVVVVPPD

Radius of gyration: 11.75 Å; chains: 1; bounding box: 23×29×28 Å